Protein AF-A0A7X3KSN4-F1 (afdb_monomer_lite)

pLDDT: mean 86.62, std 11.12, range [45.78, 98.0]

Sequence (182 aa):
MRRDTKAHSLLSIRPLWQRGDLLVLYSDVYYSEAAFEAIFAGAGTRFFGRDGRSAYTFKNYGELFALRIAAADRPRARKALEATVDFHRRTGNQSFWTFYRLMAGLPLEDMKAIERDCFVDIHDETDDIDFVEEVPQLLAAIDKPLSWRVRHLLRRLSLLNKKRRDRKRLALAGAGSAQPSA

Foldseek 3Di:
DDCPAPLSVVLVCVVVPPDFKDKFFDPQKDDDPVQVVCSVVDDAWAWEWAQAAALQLRPGGIDTGIIIHGPVCVVQLNVLSVVLVVVCVVPVDRDCLSSVCSVLVHDPPPSRDDRPVHYDYDRDLMDGHPDPVSVVSSVVRNPDPPVVSVVVVVVVVVVVVVVVVVVVVVVVVVVVPDDDDD

Organism: NCBI:txid319939

Structure (mmCIF, N/CA/C/O backbone):
data_AF-A0A7X3KSN4-F1
#
_entry.id   AF-A0A7X3KSN4-F1
#
loop_
_atom_site.group_PDB
_atom_site.id
_atom_site.type_symbol
_atom_site.label_atom_id
_atom_site.label_alt_id
_atom_site.label_comp_id
_atom_site.label_asym_id
_atom_site.label_entity_id
_atom_site.label_seq_id
_atom_site.pdbx_PDB_ins_code
_atom_site.Cartn_x
_atom_site.Cartn_y
_atom_site.Cartn_z
_atom_site.occupancy
_atom_site.B_iso_or_equiv
_atom_site.auth_seq_id
_atom_site.auth_comp_id
_atom_site.auth_asym_id
_atom_site.auth_atom_id
_atom_site.pdbx_PDB_model_num
ATOM 1 N N . MET A 1 1 ? -12.549 22.123 7.365 1.00 51.94 1 MET A N 1
ATOM 2 C CA . MET A 1 1 ? -11.405 21.250 7.710 1.00 51.94 1 MET A CA 1
ATOM 3 C C . MET A 1 1 ? -10.427 21.316 6.545 1.00 51.94 1 MET A C 1
ATOM 5 O O . MET A 1 1 ? -10.849 21.033 5.429 1.00 51.94 1 MET A O 1
ATOM 9 N N . ARG A 1 2 ? -9.193 21.786 6.760 1.00 54.31 2 ARG A N 1
ATOM 10 C CA . ARG A 1 2 ? -8.160 21.827 5.711 1.00 54.31 2 ARG A CA 1
ATOM 11 C C . ARG A 1 2 ? -7.800 20.377 5.350 1.00 54.31 2 ARG A C 1
ATOM 13 O O . ARG A 1 2 ? -7.688 19.540 6.244 1.00 54.31 2 ARG A O 1
ATOM 20 N N . ARG A 1 3 ? -7.776 20.040 4.058 1.00 63.34 3 ARG A N 1
ATOM 21 C CA . ARG A 1 3 ? -7.465 18.680 3.589 1.00 63.34 3 ARG A CA 1
ATOM 22 C C . ARG A 1 3 ? -5.958 18.573 3.424 1.00 63.34 3 ARG A C 1
ATOM 24 O O . ARG A 1 3 ? -5.447 18.788 2.335 1.00 63.34 3 ARG A O 1
ATOM 31 N N . ASP A 1 4 ? -5.278 18.266 4.519 1.00 74.12 4 ASP A N 1
ATOM 32 C CA . ASP A 1 4 ? -3.813 18.284 4.527 1.00 74.12 4 ASP A CA 1
ATOM 33 C C . ASP A 1 4 ? -3.210 16.915 4.173 1.00 74.12 4 ASP A C 1
ATOM 35 O O . ASP A 1 4 ? -2.033 16.836 3.850 1.00 74.12 4 ASP A O 1
ATOM 39 N N . THR A 1 5 ? -3.999 15.829 4.210 1.00 83.00 5 THR A N 1
ATOM 40 C CA . THR A 1 5 ? -3.515 14.460 3.940 1.00 83.00 5 THR A CA 1
ATOM 41 C C . THR A 1 5 ? -4.557 13.592 3.230 1.00 83.00 5 THR A C 1
ATOM 43 O O . THR A 1 5 ? -5.761 13.847 3.331 1.00 83.00 5 THR A O 1
ATOM 46 N N . LYS A 1 6 ? -4.115 12.480 2.617 1.00 86.75 6 LYS A N 1
ATOM 47 C CA . LYS A 1 6 ? -4.996 11.423 2.075 1.00 86.75 6 LYS A CA 1
ATOM 48 C C . LYS A 1 6 ? -6.022 10.924 3.132 1.00 86.75 6 LYS A C 1
ATOM 50 O O . LYS A 1 6 ? -7.134 10.529 2.786 1.00 86.75 6 LYS A O 1
ATOM 5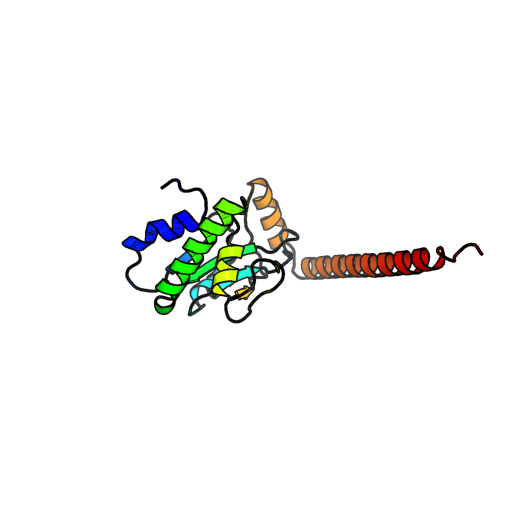5 N N . ALA A 1 7 ? -5.715 11.018 4.436 1.00 91.12 7 ALA A N 1
ATOM 56 C CA . ALA A 1 7 ? -6.574 10.510 5.516 1.00 91.12 7 ALA A CA 1
ATOM 57 C C . ALA A 1 7 ? -7.760 11.448 5.760 1.00 91.12 7 ALA A C 1
ATOM 59 O O . ALA A 1 7 ? -8.878 10.993 5.998 1.00 91.12 7 ALA A O 1
ATOM 60 N N . HIS A 1 8 ? -7.539 12.759 5.608 1.00 90.94 8 HIS A N 1
ATOM 61 C CA . HIS A 1 8 ? -8.615 13.748 5.612 1.00 90.94 8 HIS A CA 1
ATOM 62 C C . HIS A 1 8 ? -9.607 13.502 4.471 1.00 90.94 8 HIS A C 1
ATOM 64 O O . HIS A 1 8 ? -10.814 13.620 4.681 1.00 90.94 8 HIS A O 1
ATOM 70 N N . SER A 1 9 ? -9.116 13.122 3.286 1.00 89.25 9 SER A N 1
ATOM 71 C CA . SER A 1 9 ? -9.972 12.776 2.146 1.00 89.25 9 SER A CA 1
ATOM 72 C C . SER A 1 9 ? -10.888 11.593 2.475 1.00 89.25 9 SER A C 1
ATOM 74 O O . SER A 1 9 ? -12.104 11.721 2.323 1.00 89.25 9 SER A O 1
ATOM 76 N N . LEU A 1 10 ? -10.355 10.496 3.030 1.00 91.12 10 LEU A N 1
ATOM 77 C CA . LEU A 1 10 ? -11.175 9.340 3.430 1.00 91.12 10 LEU A CA 1
ATOM 78 C C . LEU A 1 10 ? -12.140 9.640 4.583 1.00 91.12 10 LEU A C 1
ATOM 80 O O . LEU A 1 10 ? -13.284 9.190 4.566 1.00 91.12 10 LEU A O 1
ATOM 84 N N . LEU A 1 11 ? -11.736 10.444 5.568 1.00 92.25 11 LEU A N 1
ATOM 85 C CA . LEU A 1 11 ? -12.654 10.878 6.626 1.00 92.25 11 LEU A CA 1
ATOM 86 C C . LEU A 1 11 ? -13.795 11.745 6.076 1.00 92.25 11 LEU A C 1
ATOM 88 O O . LEU A 1 11 ? -14.915 11.681 6.585 1.00 92.25 11 LEU A O 1
ATOM 92 N N . SER A 1 12 ? -13.541 12.527 5.022 1.00 91.50 12 SER A N 1
ATOM 93 C CA . SER A 1 12 ? -14.541 13.436 4.452 1.00 91.50 12 SER A CA 1
ATOM 94 C C . SER A 1 12 ? -15.676 12.729 3.707 1.00 91.50 12 SER A C 1
ATOM 96 O O . SER A 1 12 ? -16.787 13.253 3.678 1.00 91.50 12 SER A O 1
ATOM 98 N N . ILE A 1 13 ? -15.442 11.526 3.170 1.00 90.00 13 ILE A N 1
ATOM 99 C CA . ILE A 1 13 ? -16.480 10.744 2.474 1.00 90.00 13 ILE A CA 1
ATOM 100 C C . ILE A 1 13 ? -17.372 9.941 3.431 1.00 90.00 13 ILE A C 1
ATOM 102 O O . ILE A 1 13 ? -18.365 9.353 3.009 1.00 90.00 13 ILE A O 1
ATOM 106 N N . ARG A 1 14 ? -17.060 9.929 4.734 1.00 84.25 14 ARG A N 1
ATOM 107 C CA . ARG A 1 14 ? -17.793 9.170 5.761 1.00 84.25 14 ARG A CA 1
ATOM 108 C C . ARG A 1 14 ? -19.315 9.389 5.750 1.00 84.25 14 ARG A C 1
ATOM 110 O O . ARG A 1 14 ? -20.021 8.395 5.883 1.00 84.25 14 ARG A O 1
ATOM 117 N N . PRO A 1 15 ? -19.854 10.620 5.618 1.00 84.62 15 PRO A N 1
ATOM 118 C CA . PRO A 1 15 ? -21.307 10.817 5.591 1.00 84.62 15 PRO A CA 1
ATOM 119 C C . PRO A 1 15 ? -21.992 10.113 4.408 1.00 84.62 15 PRO A C 1
ATOM 121 O O . PRO A 1 15 ? -23.175 9.790 4.495 1.00 84.62 15 PRO A O 1
ATOM 124 N N . LEU A 1 16 ? -21.239 9.869 3.329 1.00 87.25 16 LEU A N 1
ATOM 125 C CA . LEU A 1 16 ? -21.705 9.265 2.081 1.00 87.25 16 LEU A CA 1
ATOM 126 C C . LEU A 1 16 ? -21.494 7.743 2.064 1.00 87.25 16 LEU A C 1
ATOM 128 O O . LEU A 1 16 ? -22.320 7.003 1.534 1.00 87.25 16 LEU A O 1
ATOM 132 N N . TRP A 1 17 ? -20.419 7.249 2.685 1.00 88.94 17 TRP A N 1
ATOM 133 C CA . TRP A 1 17 ? -20.133 5.818 2.788 1.00 88.94 17 TRP A CA 1
ATOM 134 C C . TRP A 1 17 ? -20.955 5.151 3.903 1.00 88.94 17 TRP A C 1
ATOM 136 O O . TRP A 1 17 ? -20.484 4.904 5.015 1.00 88.94 17 TRP A O 1
ATOM 146 N N . GLN A 1 18 ? -22.219 4.851 3.596 1.00 84.12 18 GLN A N 1
ATOM 147 C CA . GLN A 1 18 ? -23.154 4.256 4.558 1.00 84.12 18 GLN A CA 1
ATOM 148 C C . GLN A 1 18 ? -23.313 2.741 4.414 1.00 84.12 18 GLN A C 1
ATOM 150 O O . GLN A 1 18 ? -23.621 2.058 5.392 1.00 84.12 18 GLN A O 1
ATOM 155 N N . ARG A 1 19 ? -23.045 2.170 3.238 1.00 88.50 19 ARG A N 1
ATOM 156 C CA . ARG A 1 19 ? -23.261 0.743 2.949 1.00 88.50 19 ARG A CA 1
ATOM 157 C C . ARG A 1 19 ? -22.101 0.166 2.148 1.00 88.50 19 ARG A C 1
ATOM 159 O O . ARG A 1 19 ? -21.398 0.911 1.476 1.00 88.50 19 ARG A O 1
ATOM 166 N N . GLY A 1 20 ? -21.939 -1.150 2.251 1.00 93.25 20 GLY A N 1
ATOM 167 C CA . GLY A 1 20 ? -20.922 -1.898 1.522 1.00 93.25 20 GLY A CA 1
ATOM 168 C C . GLY A 1 20 ? -19.490 -1.598 1.957 1.00 93.25 20 GLY A C 1
ATOM 169 O O . GLY A 1 20 ? -19.224 -0.755 2.827 1.00 93.25 20 GLY A O 1
ATOM 170 N N . ASP A 1 21 ? -18.583 -2.332 1.331 1.00 95.56 21 ASP A N 1
ATOM 171 C CA . ASP A 1 21 ? -17.147 -2.118 1.431 1.00 95.56 21 ASP A CA 1
ATOM 172 C C . ASP A 1 21 ? -16.757 -0.824 0.707 1.00 95.56 21 ASP A C 1
ATOM 174 O O . ASP A 1 21 ? -17.467 -0.353 -0.183 1.00 95.56 21 ASP A O 1
ATOM 178 N N . LEU A 1 22 ? -15.622 -0.249 1.091 1.00 95.12 22 LEU A N 1
ATOM 179 C CA . LEU A 1 22 ? -15.008 0.869 0.381 1.00 95.12 22 LEU A CA 1
ATOM 180 C C . LEU A 1 22 ? -13.744 0.379 -0.313 1.00 95.12 22 LEU A C 1
ATOM 182 O O . LEU A 1 22 ? -12.818 -0.062 0.363 1.00 95.12 22 LEU A O 1
ATOM 186 N N . LEU A 1 23 ? -13.697 0.503 -1.636 1.00 95.88 23 LEU A N 1
ATOM 187 C CA . LEU A 1 23 ? -12.482 0.316 -2.420 1.00 95.88 23 LEU A CA 1
ATOM 188 C C . LEU A 1 23 ? -11.907 1.687 -2.787 1.00 95.88 23 LEU A C 1
ATOM 190 O O . LEU A 1 23 ? -12.624 2.544 -3.302 1.00 95.88 23 LEU A O 1
ATOM 194 N N . VAL A 1 24 ? -10.623 1.892 -2.509 1.00 95.12 24 VAL A N 1
ATOM 195 C CA . VAL A 1 24 ? -9.885 3.113 -2.838 1.00 95.12 24 VAL A CA 1
ATOM 196 C C . VAL A 1 24 ? -8.728 2.735 -3.748 1.00 95.12 24 VAL A C 1
ATOM 198 O O . VAL A 1 24 ? -7.849 1.968 -3.353 1.00 95.12 24 VAL A O 1
ATOM 201 N N . LEU A 1 25 ? -8.735 3.311 -4.945 1.00 96.06 25 LEU A N 1
ATOM 202 C CA . LEU A 1 25 ? -7.631 3.270 -5.897 1.00 96.06 25 LEU A CA 1
ATOM 203 C C . LEU A 1 25 ? -6.882 4.600 -5.818 1.00 96.06 25 LEU A C 1
ATOM 205 O O . LEU A 1 25 ? -7.503 5.656 -5.662 1.00 96.06 25 LEU A O 1
ATOM 209 N N . TYR A 1 26 ? -5.558 4.556 -5.871 1.00 94.38 26 TYR A N 1
ATOM 210 C CA . TYR A 1 26 ? -4.733 5.753 -5.869 1.00 94.38 26 TYR A CA 1
ATOM 211 C C . TYR A 1 26 ? -4.582 6.273 -7.299 1.00 94.38 26 TYR A C 1
ATOM 213 O O . TYR A 1 26 ? -4.401 5.514 -8.244 1.00 94.38 26 TYR A O 1
ATOM 221 N N . SER A 1 27 ? -4.732 7.585 -7.464 1.00 91.50 27 SER A N 1
ATOM 222 C CA . SER A 1 27 ? -4.815 8.227 -8.781 1.00 91.50 27 SER A CA 1
ATOM 223 C C . SER A 1 27 ? -3.470 8.364 -9.487 1.00 91.50 27 SER A C 1
ATOM 225 O O . SER A 1 27 ? -3.436 8.574 -10.691 1.00 91.50 27 SER A O 1
ATOM 227 N N . ASP A 1 28 ? -2.386 8.314 -8.722 1.00 91.44 28 ASP A N 1
ATOM 228 C CA . ASP A 1 28 ? -1.002 8.382 -9.175 1.00 91.44 28 ASP A CA 1
ATOM 229 C C . ASP A 1 28 ? -0.472 7.008 -9.610 1.00 91.44 28 ASP A C 1
ATOM 231 O O . ASP A 1 28 ? 0.704 6.895 -9.896 1.00 91.44 28 ASP A O 1
ATOM 235 N N . VAL A 1 29 ? -1.297 5.959 -9.695 1.00 93.56 29 VAL A N 1
ATOM 236 C CA . VAL A 1 29 ? -0.828 4.588 -9.952 1.00 93.56 29 VAL A CA 1
ATOM 237 C C . VAL A 1 29 ? -1.175 4.112 -11.360 1.00 93.56 29 VAL A C 1
ATOM 239 O O . VAL A 1 29 ? -2.328 4.172 -11.792 1.00 93.56 29 VAL A O 1
ATOM 242 N N . TYR A 1 30 ? -0.175 3.572 -12.057 1.00 92.88 30 TYR A N 1
ATOM 243 C CA . TYR A 1 30 ? -0.384 2.682 -13.194 1.00 92.88 30 TYR A CA 1
ATOM 244 C C . TYR A 1 30 ? -0.687 1.278 -12.666 1.00 92.88 30 TYR A C 1
ATOM 246 O O . TYR A 1 30 ? 0.104 0.735 -11.898 1.00 92.88 30 TYR A O 1
ATOM 254 N N . TYR A 1 31 ? -1.802 0.682 -13.088 1.00 94.62 31 TYR A N 1
ATOM 255 C CA . TYR A 1 31 ? -2.212 -0.662 -12.677 1.00 94.62 31 TYR A CA 1
ATOM 256 C C . TYR A 1 31 ? -2.060 -1.653 -13.828 1.00 94.62 31 TYR A C 1
ATOM 258 O O . TYR A 1 31 ? -2.581 -1.422 -14.920 1.00 94.62 31 TYR A O 1
ATOM 266 N N . SER A 1 32 ? -1.402 -2.779 -13.559 1.00 93.25 32 SER A N 1
ATOM 267 C CA . SER A 1 32 ? -1.468 -3.956 -14.427 1.00 93.25 32 SER A CA 1
ATOM 268 C C . SER A 1 32 ? -2.878 -4.569 -14.421 1.00 93.25 32 SER A C 1
ATOM 270 O O . SER A 1 32 ? -3.679 -4.346 -13.505 1.00 93.25 32 SER A O 1
ATOM 272 N N . GLU A 1 33 ? -3.166 -5.420 -15.407 1.00 94.69 33 GLU A N 1
ATOM 273 C CA . GLU A 1 33 ? -4.379 -6.249 -15.390 1.00 94.69 33 GLU A CA 1
ATOM 274 C C . GLU A 1 33 ? -4.396 -7.185 -14.169 1.00 94.69 33 GLU A C 1
ATOM 276 O O . GLU A 1 33 ? -5.397 -7.254 -13.455 1.00 94.69 33 GLU A O 1
ATOM 281 N N . ALA A 1 34 ? -3.265 -7.828 -13.861 1.00 93.69 34 ALA A N 1
ATOM 282 C CA . ALA A 1 34 ? -3.145 -8.758 -12.738 1.00 93.69 34 ALA A CA 1
ATOM 283 C C . ALA A 1 34 ? -3.371 -8.085 -11.369 1.00 93.69 34 ALA A C 1
ATOM 285 O O . ALA A 1 34 ? -4.008 -8.662 -10.483 1.00 93.69 34 ALA A O 1
ATOM 286 N N . ALA A 1 35 ? -2.901 -6.850 -11.188 1.00 95.94 35 ALA A N 1
ATOM 287 C CA . ALA A 1 35 ? -3.137 -6.070 -9.981 1.00 95.94 35 ALA A CA 1
ATOM 288 C C . ALA A 1 35 ? -4.608 -5.699 -9.847 1.00 95.94 35 ALA A C 1
ATOM 290 O O . ALA A 1 35 ? -5.168 -5.824 -8.757 1.00 95.94 35 ALA A O 1
ATOM 291 N N . PHE A 1 36 ? -5.252 -5.279 -10.940 1.00 95.75 36 PHE A N 1
ATOM 292 C CA . PHE A 1 36 ? -6.686 -5.014 -10.926 1.00 95.75 36 PHE A CA 1
ATOM 293 C C . PHE A 1 36 ? -7.480 -6.259 -10.528 1.00 95.75 36 PHE A C 1
ATOM 295 O O . PHE A 1 36 ? -8.311 -6.180 -9.621 1.00 95.75 36 PHE A O 1
ATOM 302 N N . GLU A 1 37 ? -7.191 -7.412 -11.131 1.00 96.38 37 GLU A N 1
ATOM 303 C CA . GLU A 1 37 ? -7.829 -8.681 -10.772 1.00 96.38 37 GLU A CA 1
ATOM 304 C C . GLU A 1 37 ? -7.648 -9.008 -9.285 1.00 96.38 37 GLU A C 1
ATOM 306 O O . GLU A 1 37 ? -8.628 -9.292 -8.592 1.00 96.38 37 GLU A O 1
ATOM 311 N N . ALA A 1 38 ? -6.424 -8.889 -8.759 1.00 96.62 38 ALA A N 1
ATOM 312 C CA . ALA A 1 38 ? -6.134 -9.135 -7.348 1.00 96.62 38 ALA A CA 1
ATOM 313 C C . ALA A 1 38 ? -6.895 -8.177 -6.413 1.00 96.62 38 ALA A C 1
ATOM 315 O O . ALA A 1 38 ? -7.447 -8.602 -5.392 1.00 96.62 38 ALA A O 1
ATOM 316 N N . ILE A 1 39 ? -6.961 -6.890 -6.767 1.00 97.25 39 ILE A N 1
ATOM 317 C CA . ILE A 1 39 ? -7.659 -5.857 -5.994 1.00 97.25 39 ILE A CA 1
ATOM 318 C C . ILE A 1 39 ? -9.167 -6.130 -5.950 1.00 97.25 39 ILE A C 1
ATOM 320 O O . ILE A 1 39 ? -9.776 -6.078 -4.876 1.00 97.25 39 ILE A O 1
ATOM 324 N N . PHE A 1 40 ? -9.778 -6.438 -7.096 1.00 95.94 40 PHE A N 1
ATOM 325 C CA . PHE A 1 40 ? -11.220 -6.670 -7.191 1.00 95.94 40 PHE A CA 1
ATOM 326 C C . PHE A 1 40 ? -11.649 -8.018 -6.598 1.00 95.94 40 PHE A C 1
ATOM 328 O O . PHE A 1 40 ? -12.718 -8.096 -5.985 1.00 95.94 40 PHE A O 1
ATOM 335 N N . ALA A 1 41 ? -10.819 -9.058 -6.722 1.00 94.62 41 ALA A N 1
ATOM 336 C CA . ALA A 1 41 ? -11.074 -10.369 -6.125 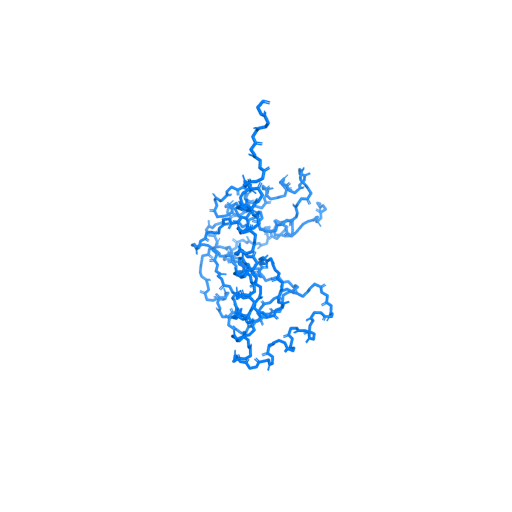1.00 94.62 41 ALA A CA 1
ATOM 337 C C . ALA A 1 41 ? -10.874 -10.380 -4.599 1.00 94.62 41 ALA A C 1
ATOM 339 O O . ALA A 1 41 ? -11.466 -11.204 -3.899 1.00 94.62 41 ALA A O 1
ATOM 340 N N . GLY A 1 42 ? -10.049 -9.473 -4.065 1.00 90.38 42 GLY A N 1
ATOM 341 C CA . GLY A 1 42 ? -9.730 -9.416 -2.642 1.00 90.38 42 GLY A CA 1
ATOM 342 C C . GLY A 1 42 ? -10.958 -9.151 -1.770 1.00 90.38 42 GLY A C 1
ATOM 343 O O . GLY A 1 42 ? -11.703 -8.205 -2.007 1.00 90.38 42 GLY A O 1
ATOM 344 N N . ALA A 1 43 ? -11.150 -9.949 -0.720 1.00 92.69 43 ALA A N 1
ATOM 345 C CA . ALA A 1 43 ? -12.238 -9.798 0.246 1.00 92.69 43 ALA A CA 1
ATOM 346 C C . ALA A 1 43 ? -11.733 -9.308 1.611 1.00 92.69 43 ALA A C 1
ATOM 348 O O . ALA A 1 43 ? -10.566 -9.482 1.967 1.00 92.69 43 ALA A O 1
ATOM 349 N N . GLY A 1 44 ? -12.639 -8.728 2.400 1.00 96.25 44 GLY A N 1
ATOM 350 C CA . GLY A 1 44 ? -12.300 -8.168 3.705 1.00 96.25 44 GLY A CA 1
ATOM 351 C C . GLY A 1 44 ? -11.492 -6.872 3.599 1.00 96.25 44 GLY A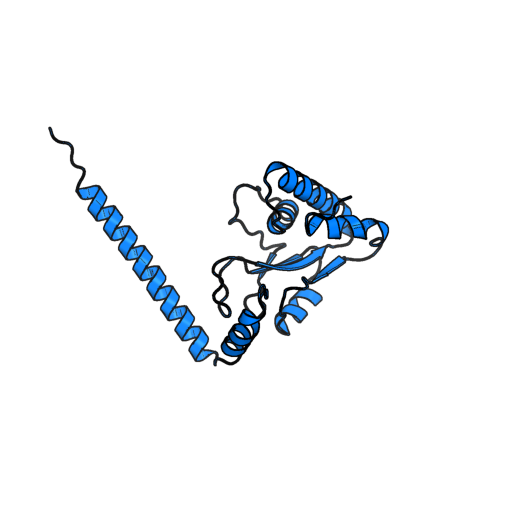 C 1
ATOM 352 O O . GLY A 1 44 ? -11.388 -6.259 2.535 1.00 96.25 44 GLY A O 1
ATOM 353 N N . THR A 1 45 ? -10.928 -6.434 4.724 1.00 97.62 45 THR A N 1
ATOM 354 C CA . THR A 1 45 ? -10.024 -5.281 4.727 1.00 97.62 45 THR A CA 1
ATOM 355 C C . THR A 1 45 ? -8.646 -5.702 4.241 1.00 97.62 45 THR A C 1
ATOM 357 O O . THR A 1 45 ? -8.031 -6.606 4.813 1.00 97.62 45 THR A O 1
ATOM 360 N N . ARG A 1 46 ? -8.173 -5.056 3.177 1.00 98.00 46 ARG A N 1
ATOM 361 C CA . ARG A 1 46 ? -6.914 -5.367 2.498 1.00 98.00 46 ARG A CA 1
ATOM 362 C C . ARG A 1 46 ? -6.201 -4.093 2.078 1.00 98.00 46 ARG A C 1
ATOM 364 O O . ARG A 1 46 ? -6.834 -3.130 1.655 1.00 98.00 46 ARG A O 1
ATOM 371 N N . PHE A 1 47 ? -4.886 -4.119 2.171 1.00 97.62 47 PHE A N 1
ATOM 372 C CA . PHE A 1 47 ? -3.982 -3.121 1.630 1.00 97.62 47 PHE A CA 1
ATOM 373 C C . PHE A 1 47 ? -3.195 -3.790 0.520 1.00 97.62 47 PHE A C 1
ATOM 375 O O . PHE A 1 47 ? -2.622 -4.853 0.727 1.00 97.62 47 PHE A O 1
ATOM 382 N N . PHE A 1 48 ? -3.210 -3.183 -0.654 1.00 97.75 48 PHE A N 1
ATOM 383 C CA . PHE A 1 48 ? -2.565 -3.710 -1.841 1.00 97.75 48 PHE A CA 1
ATOM 384 C C . PHE A 1 48 ? -1.361 -2.844 -2.132 1.00 97.75 48 PHE A C 1
ATOM 386 O O . PHE A 1 48 ? -1.480 -1.618 -2.217 1.00 97.75 48 PHE A O 1
ATOM 393 N N . GLY A 1 49 ? -0.199 -3.460 -2.243 1.00 95.88 49 GLY A N 1
ATOM 394 C CA . GLY A 1 49 ? 1.032 -2.708 -2.347 1.00 95.88 49 GLY A CA 1
ATOM 395 C C . GLY A 1 49 ? 2.229 -3.607 -2.507 1.00 95.88 49 GLY A C 1
ATOM 396 O O . GLY A 1 49 ? 2.121 -4.805 -2.733 1.00 95.88 49 GLY A O 1
ATOM 397 N N . ARG A 1 50 ? 3.392 -3.006 -2.347 1.00 93.88 50 ARG A N 1
ATOM 398 C CA . ARG A 1 50 ? 4.674 -3.673 -2.421 1.00 93.88 50 ARG A CA 1
ATOM 399 C C . ARG A 1 50 ? 5.468 -3.278 -1.195 1.00 93.88 50 ARG A C 1
ATOM 401 O O . ARG A 1 50 ? 5.711 -2.100 -0.971 1.00 93.88 50 ARG A O 1
ATOM 408 N N . ASP A 1 51 ? 5.898 -4.238 -0.394 1.00 90.25 51 ASP A N 1
ATOM 409 C CA . ASP A 1 51 ? 6.638 -3.964 0.846 1.00 90.25 51 ASP A CA 1
ATOM 410 C C . ASP A 1 51 ? 8.128 -3.625 0.640 1.00 90.25 51 ASP A C 1
ATOM 412 O O . ASP A 1 51 ? 8.896 -3.451 1.591 1.00 90.25 51 ASP A O 1
ATOM 416 N N . GLY A 1 52 ? 8.553 -3.522 -0.616 1.00 85.56 52 GLY A N 1
ATOM 417 C CA . GLY A 1 52 ? 9.940 -3.326 -0.972 1.00 85.56 52 GLY A CA 1
ATOM 418 C C . GLY A 1 52 ? 10.132 -2.935 -2.426 1.00 85.56 52 GLY A C 1
ATOM 419 O O . GLY A 1 52 ? 9.289 -2.328 -3.073 1.00 85.56 52 GLY A O 1
ATOM 420 N N . ARG A 1 53 ? 11.311 -3.265 -2.939 1.00 83.50 53 ARG A N 1
ATOM 421 C CA . ARG A 1 53 ? 11.801 -2.750 -4.213 1.00 83.50 53 ARG A CA 1
ATOM 422 C C . ARG A 1 53 ? 10.933 -3.172 -5.408 1.00 83.50 53 ARG A C 1
ATOM 424 O O . ARG A 1 53 ? 10.693 -4.364 -5.588 1.00 83.50 53 ARG A O 1
ATOM 431 N N . SER A 1 54 ? 10.661 -2.231 -6.315 1.00 82.56 54 SER A N 1
ATOM 432 C CA . SER A 1 54 ? 10.183 -2.541 -7.668 1.00 82.56 54 SER A CA 1
ATOM 433 C C . SER A 1 54 ? 11.215 -3.330 -8.476 1.00 82.56 54 SER A C 1
ATOM 435 O O . SER A 1 54 ? 12.401 -2.967 -8.544 1.00 82.56 54 SER A O 1
ATOM 437 N N . ALA A 1 55 ? 10.759 -4.387 -9.149 1.00 74.62 55 ALA A N 1
ATOM 438 C CA . ALA A 1 55 ? 11.535 -5.065 -10.185 1.00 74.62 55 ALA A CA 1
ATOM 439 C C . ALA A 1 55 ? 11.513 -4.307 -11.530 1.00 74.62 55 ALA A C 1
ATOM 441 O O . ALA A 1 55 ? 12.367 -4.583 -12.377 1.00 74.62 55 ALA A O 1
ATOM 442 N N . TYR A 1 56 ? 10.587 -3.352 -11.698 1.00 75.38 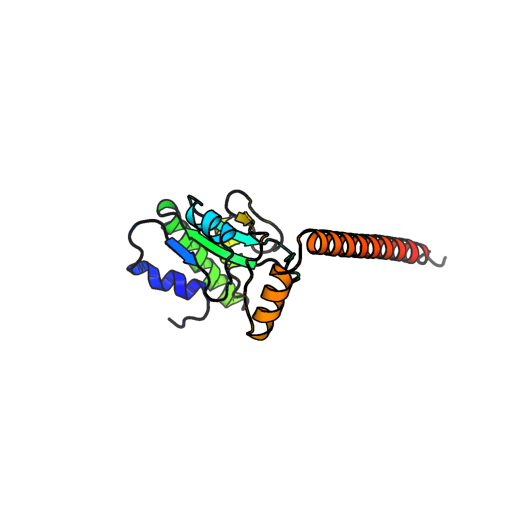56 TYR A N 1
ATOM 443 C CA . TYR A 1 56 ? 10.274 -2.685 -12.967 1.00 75.38 56 TYR A CA 1
ATOM 444 C C . TYR A 1 56 ? 10.770 -1.239 -13.009 1.00 75.38 56 TYR A C 1
ATOM 446 O O . TYR A 1 56 ? 11.611 -0.908 -13.842 1.00 75.38 56 TYR A O 1
ATOM 454 N N . THR A 1 57 ? 10.338 -0.405 -12.063 1.00 71.44 57 THR A N 1
ATOM 455 C CA . THR A 1 57 ? 10.740 1.013 -11.952 1.00 71.44 57 THR A CA 1
ATOM 456 C C . THR A 1 57 ? 12.017 1.202 -11.138 1.00 71.44 57 THR A C 1
ATOM 458 O O . THR A 1 57 ? 12.603 2.278 -11.085 1.00 71.44 57 THR A O 1
ATOM 461 N N . PHE A 1 58 ? 12.505 0.132 -10.504 1.00 67.94 58 PHE A N 1
ATOM 462 C CA . PHE A 1 58 ? 13.686 0.117 -9.641 1.00 67.94 58 PHE A CA 1
ATOM 463 C C . PHE A 1 58 ? 13.632 1.029 -8.411 1.00 67.94 58 PHE A C 1
ATOM 465 O O . PHE A 1 58 ? 14.664 1.092 -7.715 1.00 67.94 58 PHE A O 1
ATOM 472 N N . LYS A 1 59 ? 12.474 1.629 -8.098 1.00 79.06 59 LYS A N 1
ATOM 473 C CA . LYS A 1 59 ? 12.196 2.297 -6.820 1.00 79.06 59 LYS A CA 1
ATOM 474 C C . LYS A 1 59 ? 12.606 1.373 -5.670 1.00 79.06 59 LYS A C 1
ATOM 476 O O . LYS A 1 59 ? 12.426 0.153 -5.724 1.00 79.06 59 LYS A O 1
ATOM 481 N N . ASN A 1 60 ? 13.344 1.914 -4.700 1.00 81.25 60 ASN A N 1
ATOM 482 C CA . ASN A 1 60 ? 14.034 1.141 -3.655 1.00 81.25 60 ASN A CA 1
ATOM 483 C C . ASN A 1 60 ? 13.320 1.161 -2.300 1.00 81.25 60 ASN A C 1
ATOM 485 O O . ASN A 1 60 ? 13.925 0.775 -1.297 1.00 81.25 60 ASN A O 1
ATOM 489 N N . TYR A 1 61 ? 12.065 1.582 -2.296 1.00 83.75 61 TYR A N 1
ATOM 490 C CA . TYR A 1 61 ? 11.163 1.628 -1.159 1.00 83.75 61 TYR A CA 1
ATOM 491 C C . TYR A 1 61 ? 9.867 0.892 -1.510 1.00 83.75 61 TYR A C 1
ATOM 493 O O . TYR A 1 61 ? 9.649 0.554 -2.671 1.00 83.75 61 TYR A O 1
ATOM 501 N N . GLY A 1 62 ? 9.076 0.578 -0.484 1.00 89.12 62 GLY A N 1
ATOM 502 C CA . GLY A 1 62 ? 7.756 -0.019 -0.648 1.00 89.12 62 GLY A CA 1
ATOM 503 C C . GLY A 1 62 ? 6.674 1.038 -0.855 1.00 89.12 62 GLY A C 1
ATOM 504 O O . GLY A 1 62 ? 6.778 2.155 -0.342 1.00 89.12 62 GLY A O 1
ATOM 505 N N . GLU A 1 63 ? 5.613 0.654 -1.551 1.00 92.06 63 GLU A N 1
ATOM 506 C CA . GLU A 1 63 ? 4.482 1.504 -1.924 1.00 92.06 63 GLU A CA 1
ATOM 507 C C . GLU A 1 63 ? 3.144 0.843 -1.591 1.00 92.06 63 GLU A C 1
ATOM 509 O O . GLU A 1 63 ? 3.028 -0.377 -1.477 1.00 92.06 63 GLU A O 1
ATOM 514 N N . LEU A 1 64 ? 2.118 1.673 -1.431 1.00 94.69 64 LEU A N 1
ATOM 515 C CA . LEU A 1 64 ? 0.726 1.244 -1.363 1.00 94.69 64 LEU A CA 1
ATOM 516 C C . LEU A 1 64 ? 0.048 1.715 -2.643 1.00 94.69 64 LEU A C 1
ATOM 518 O O . LEU A 1 64 ? 0.184 2.880 -3.000 1.00 94.69 64 LEU A O 1
ATOM 522 N N . PHE A 1 65 ? -0.710 0.834 -3.282 1.00 96.12 65 PHE A N 1
ATOM 523 C CA . PHE A 1 65 ? -1.380 1.103 -4.551 1.00 96.12 65 PHE A CA 1
ATOM 524 C C . PHE A 1 65 ? -2.890 1.235 -4.387 1.00 96.12 65 PHE A C 1
ATOM 526 O O . PHE A 1 65 ? -3.525 2.039 -5.060 1.00 96.12 65 PHE A O 1
ATOM 533 N N . ALA A 1 66 ? -3.489 0.449 -3.497 1.00 97.19 66 ALA A N 1
ATOM 534 C CA . ALA A 1 66 ? -4.922 0.480 -3.244 1.00 97.19 66 ALA A CA 1
ATOM 535 C C . ALA A 1 66 ? -5.237 -0.023 -1.834 1.00 97.19 66 ALA A C 1
ATOM 537 O O . ALA A 1 66 ? -4.402 -0.628 -1.157 1.00 97.19 66 ALA A O 1
ATOM 538 N N . LEU A 1 67 ? -6.472 0.191 -1.390 1.00 96.69 67 LEU A N 1
ATOM 539 C CA . LEU A 1 67 ? -6.993 -0.461 -0.193 1.00 96.69 67 LEU A CA 1
ATOM 540 C C . LEU A 1 67 ? -8.484 -0.753 -0.326 1.00 96.69 67 LEU A C 1
ATOM 542 O O . LEU A 1 67 ? -9.240 0.019 -0.914 1.00 96.69 67 LEU A O 1
ATOM 546 N N . ARG A 1 68 ? -8.907 -1.846 0.297 1.00 97.19 68 ARG A N 1
ATOM 547 C CA . ARG A 1 68 ? -10.302 -2.196 0.541 1.00 97.19 68 ARG A CA 1
ATOM 548 C C . ARG A 1 68 ? -10.556 -2.134 2.039 1.00 97.19 68 ARG A C 1
ATOM 550 O O . ARG A 1 68 ? -9.778 -2.684 2.811 1.00 97.19 68 ARG A O 1
ATOM 557 N N . ILE A 1 69 ? -11.646 -1.502 2.460 1.00 97.00 69 ILE A N 1
ATOM 558 C CA . ILE A 1 69 ? -12.126 -1.550 3.844 1.00 97.00 69 ILE A CA 1
ATOM 559 C C . ILE A 1 69 ? -13.461 -2.275 3.853 1.00 97.00 69 ILE A C 1
ATOM 561 O O . ILE A 1 69 ? -14.433 -1.803 3.259 1.00 97.00 69 ILE A O 1
ATOM 565 N N . ALA A 1 70 ? -13.508 -3.403 4.558 1.00 96.69 70 ALA A N 1
ATOM 566 C CA . ALA A 1 70 ? -14.741 -4.147 4.747 1.00 96.69 70 ALA A CA 1
ATOM 567 C C . ALA A 1 70 ? -15.777 -3.303 5.497 1.00 96.69 70 ALA A C 1
ATOM 569 O O . ALA A 1 70 ? -15.439 -2.558 6.421 1.00 96.69 70 ALA A O 1
ATOM 570 N N . ALA A 1 71 ? -17.057 -3.472 5.169 1.00 95.62 71 ALA A N 1
ATOM 571 C CA . ALA A 1 71 ? -18.149 -2.793 5.863 1.00 95.62 71 ALA A CA 1
ATOM 572 C C . ALA A 1 71 ? -18.084 -3.001 7.390 1.00 95.62 71 ALA A C 1
ATOM 574 O O . ALA A 1 71 ? -18.278 -2.052 8.154 1.00 95.62 71 ALA A O 1
ATOM 575 N N . ALA A 1 72 ? -17.744 -4.221 7.822 1.00 95.75 72 ALA A N 1
ATOM 576 C CA . ALA A 1 72 ? -17.594 -4.590 9.230 1.00 95.75 72 ALA A CA 1
ATOM 577 C C . ALA A 1 72 ? -16.441 -3.847 9.938 1.00 95.75 72 ALA A C 1
ATOM 579 O O . ALA A 1 72 ? -16.522 -3.571 11.133 1.00 95.75 72 ALA A O 1
ATOM 580 N N . ASP A 1 73 ? -15.399 -3.458 9.202 1.00 96.50 73 ASP A N 1
ATOM 581 C CA . ASP A 1 73 ? -14.223 -2.765 9.735 1.00 96.50 73 ASP A CA 1
ATOM 582 C C . ASP A 1 73 ? -14.362 -1.237 9.735 1.00 96.50 73 ASP A C 1
ATOM 584 O O . ASP A 1 73 ? -13.475 -0.537 10.225 1.00 96.50 73 ASP A O 1
ATOM 588 N N . ARG A 1 74 ? -15.467 -0.674 9.232 1.00 94.75 74 ARG A N 1
ATOM 589 C CA . ARG A 1 74 ? -15.651 0.785 9.140 1.00 94.75 74 ARG A CA 1
ATOM 590 C C . ARG A 1 74 ? -15.406 1.531 10.466 1.00 94.75 74 ARG A C 1
ATOM 592 O O . ARG A 1 74 ? -14.708 2.549 10.437 1.00 94.75 74 ARG A O 1
ATOM 599 N N . PRO A 1 75 ? -15.908 1.079 11.636 1.00 94.38 75 PRO A N 1
ATOM 600 C CA . PRO A 1 75 ? -15.626 1.755 12.905 1.00 94.38 75 PRO A CA 1
ATOM 601 C C . PRO A 1 75 ? -14.138 1.722 13.281 1.00 94.38 75 PRO A C 1
ATOM 603 O O . PRO A 1 75 ? -13.621 2.696 13.832 1.00 94.38 75 PRO A O 1
ATOM 606 N N . ARG A 1 76 ? -13.452 0.617 12.964 1.00 96.31 76 ARG A N 1
ATOM 607 C CA . ARG A 1 76 ? -12.016 0.425 13.195 1.00 96.31 76 ARG A CA 1
ATOM 608 C C . ARG A 1 76 ? -11.195 1.337 12.288 1.00 96.31 76 ARG A C 1
ATOM 610 O O . ARG A 1 76 ? -10.355 2.085 12.781 1.00 96.31 76 ARG A O 1
ATOM 617 N N . ALA A 1 77 ? -11.536 1.372 11.000 1.00 95.94 77 ALA A N 1
ATOM 618 C CA . ALA A 1 77 ? -10.934 2.264 10.017 1.00 95.94 77 ALA A CA 1
ATOM 619 C C . ALA A 1 77 ? -11.082 3.735 10.403 1.00 95.94 77 ALA A C 1
ATOM 621 O O . ALA A 1 77 ? -10.118 4.487 10.308 1.00 95.94 77 ALA A O 1
ATOM 622 N N . ARG A 1 78 ? -12.253 4.146 10.910 1.00 94.81 78 ARG A N 1
ATOM 623 C CA . ARG A 1 78 ? -12.457 5.516 11.399 1.00 94.81 78 ARG A CA 1
ATOM 624 C C . ARG A 1 78 ? -11.444 5.883 12.484 1.00 94.81 78 ARG A C 1
ATOM 626 O O . ARG A 1 78 ? -10.752 6.884 12.338 1.00 94.81 78 ARG A O 1
ATOM 633 N N . LYS A 1 79 ? -11.341 5.061 13.534 1.00 96.25 79 LYS A N 1
ATOM 634 C CA . LYS A 1 79 ? -10.406 5.300 14.646 1.00 96.25 79 LYS A CA 1
ATOM 635 C C . LYS A 1 79 ? -8.957 5.368 14.154 1.00 96.25 79 LYS A C 1
ATOM 637 O O . LYS A 1 79 ? -8.208 6.248 14.563 1.00 96.25 79 LYS A O 1
ATOM 642 N N . ALA A 1 80 ? -8.574 4.469 13.248 1.00 96.00 80 ALA A N 1
ATOM 643 C CA . ALA A 1 80 ? -7.231 4.441 12.677 1.00 96.00 80 ALA A CA 1
ATOM 644 C C . ALA A 1 80 ? -6.935 5.662 11.781 1.00 96.00 80 ALA A C 1
ATOM 646 O O . ALA A 1 80 ? -5.832 6.205 11.837 1.00 96.00 80 ALA A O 1
ATOM 647 N N . LEU A 1 81 ? -7.902 6.146 10.994 1.00 94.94 81 LEU A N 1
ATOM 648 C CA . LEU A 1 81 ? -7.756 7.371 10.197 1.00 94.94 81 LEU A CA 1
ATOM 649 C C . LEU A 1 81 ? -7.628 8.620 11.080 1.00 94.94 81 LEU A C 1
ATOM 651 O O . LEU A 1 81 ? -6.776 9.465 10.815 1.00 94.94 81 LEU A O 1
ATOM 655 N N . GLU A 1 82 ? -8.434 8.726 12.139 1.00 94.88 82 GLU A N 1
ATOM 656 C CA . GLU A 1 82 ? -8.346 9.815 13.125 1.00 94.88 82 GLU A CA 1
ATOM 657 C C . GLU A 1 82 ? -6.961 9.821 13.800 1.00 94.88 82 GLU A C 1
ATOM 659 O O . GLU A 1 82 ? -6.265 10.836 13.777 1.00 94.88 82 GLU A O 1
ATOM 664 N N . ALA A 1 83 ? -6.488 8.660 14.263 1.00 94.25 83 ALA A N 1
ATOM 665 C CA . ALA A 1 83 ? -5.151 8.515 14.838 1.00 94.25 83 ALA A CA 1
ATOM 666 C C . ALA A 1 83 ? -4.018 8.800 13.830 1.00 94.25 83 ALA A C 1
ATOM 668 O O . ALA A 1 83 ? -2.976 9.338 14.206 1.00 94.25 83 ALA A O 1
ATOM 669 N N . THR A 1 84 ? -4.219 8.496 12.543 1.00 94.19 84 THR A N 1
ATOM 670 C CA . THR A 1 84 ? -3.273 8.850 11.468 1.00 94.19 84 THR A CA 1
ATOM 671 C C . THR A 1 84 ? -3.157 10.365 11.312 1.00 94.19 84 THR A C 1
ATOM 673 O O . THR A 1 84 ? -2.053 10.895 11.190 1.00 94.19 84 THR A O 1
ATOM 676 N N . VAL A 1 85 ? -4.283 11.083 11.351 1.00 93.19 85 VAL A N 1
ATOM 677 C CA . VAL A 1 85 ? -4.297 12.553 11.306 1.00 93.19 85 VAL A CA 1
ATOM 678 C C . VAL A 1 85 ? -3.574 13.142 12.516 1.00 93.19 85 VAL A C 1
ATOM 680 O O . VAL A 1 85 ? -2.763 14.055 12.357 1.00 93.19 85 VAL A O 1
ATOM 683 N N . ASP A 1 86 ? -3.804 12.605 13.712 1.00 92.56 86 ASP A N 1
ATOM 684 C CA . ASP A 1 86 ? -3.131 13.083 14.923 1.00 92.56 86 ASP A CA 1
ATOM 685 C C . ASP A 1 86 ? -1.631 12.758 14.934 1.00 92.56 86 ASP A C 1
ATOM 687 O O . ASP A 1 86 ? -0.820 13.553 15.416 1.00 92.56 86 ASP A O 1
ATOM 691 N N . PHE A 1 87 ? -1.222 11.620 14.367 1.00 91.69 87 PHE A N 1
ATOM 692 C CA . PHE A 1 87 ? 0.190 11.310 14.144 1.00 91.69 87 PHE A CA 1
ATOM 693 C C . PHE A 1 87 ? 0.837 12.309 13.179 1.00 91.69 87 PHE A C 1
ATOM 695 O O . PHE A 1 87 ? 1.915 12.832 13.473 1.00 91.69 87 PHE A O 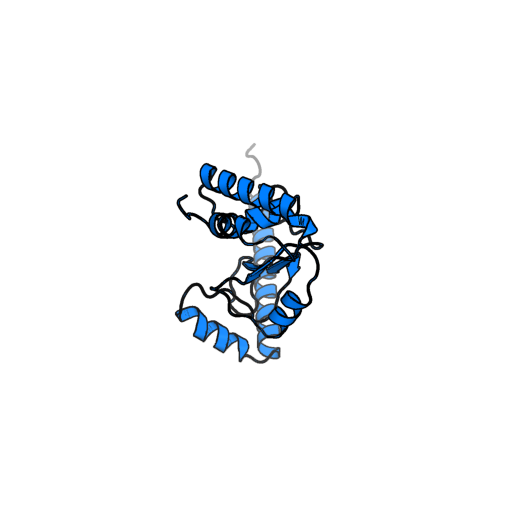1
ATOM 702 N N . HIS A 1 88 ? 0.155 12.639 12.079 1.00 91.19 88 HIS A N 1
ATOM 703 C CA . HIS A 1 88 ? 0.629 13.644 11.134 1.00 91.19 88 HIS A CA 1
ATOM 704 C C . HIS A 1 88 ? 0.799 15.016 11.795 1.00 91.19 88 HIS A C 1
ATOM 706 O O . HIS A 1 88 ? 1.857 15.623 11.667 1.00 91.19 88 HIS A O 1
ATOM 712 N N . ARG A 1 89 ? -0.191 15.486 12.562 1.00 90.06 89 ARG A N 1
ATOM 713 C CA . ARG A 1 89 ? -0.116 16.788 13.252 1.00 90.06 89 ARG A CA 1
ATOM 714 C C . ARG A 1 89 ? 1.085 16.902 14.190 1.00 90.06 89 ARG A C 1
ATOM 716 O O . ARG A 1 89 ? 1.652 17.980 14.313 1.00 90.06 89 ARG A O 1
ATOM 723 N N . ARG A 1 90 ? 1.467 15.805 14.850 1.00 90.50 90 ARG A N 1
ATOM 724 C CA . ARG A 1 90 ? 2.599 15.783 15.790 1.00 90.50 90 ARG A CA 1
ATOM 725 C C . ARG A 1 90 ? 3.961 15.675 15.111 1.00 90.50 90 ARG A C 1
ATOM 727 O O . ARG A 1 90 ? 4.939 16.160 15.663 1.00 90.50 90 ARG A O 1
ATOM 734 N N . THR A 1 91 ? 4.041 15.001 13.965 1.00 89.81 91 THR A N 1
ATOM 735 C CA . THR A 1 91 ? 5.327 14.587 13.368 1.00 89.81 91 THR A CA 1
ATOM 736 C C . THR A 1 91 ? 5.606 15.189 11.994 1.00 89.81 91 THR A C 1
ATOM 738 O O . THR A 1 91 ? 6.725 15.098 11.504 1.00 89.81 91 THR A O 1
ATOM 741 N N . GLY A 1 92 ? 4.593 15.746 11.331 1.00 85.31 92 GLY A N 1
ATOM 742 C CA . GLY A 1 92 ? 4.648 16.135 9.923 1.00 85.31 92 GLY A CA 1
ATOM 743 C C . GLY A 1 92 ? 4.570 14.958 8.940 1.00 85.31 92 GLY A C 1
ATOM 744 O O . GLY A 1 92 ? 4.444 15.185 7.742 1.00 85.31 92 GLY A O 1
ATOM 745 N N . ASN A 1 93 ? 4.564 13.700 9.396 1.00 81.25 93 ASN A N 1
ATOM 746 C CA . ASN A 1 93 ? 4.561 12.532 8.510 1.00 81.25 93 ASN A CA 1
ATOM 747 C C . ASN A 1 93 ? 3.158 12.259 7.933 1.00 81.25 93 ASN A C 1
ATOM 749 O O . ASN A 1 93 ? 2.205 12.078 8.688 1.00 81.25 93 ASN A O 1
ATOM 753 N N . GLN A 1 94 ? 3.024 12.243 6.603 1.00 74.75 94 GLN A N 1
ATOM 754 C CA . GLN A 1 94 ? 1.745 12.089 5.885 1.00 74.75 94 GLN A CA 1
ATOM 755 C C . GLN A 1 94 ? 1.486 10.679 5.339 1.00 74.75 94 GLN A C 1
ATOM 757 O O . GLN A 1 94 ? 0.631 10.486 4.473 1.00 74.75 94 GLN A O 1
ATOM 762 N N . SER A 1 95 ? 2.215 9.677 5.819 1.00 81.19 95 SER A N 1
ATOM 763 C CA . SER A 1 95 ? 2.218 8.367 5.183 1.00 81.19 95 SER A CA 1
ATOM 764 C C . SER A 1 95 ? 0.933 7.564 5.413 1.00 81.19 95 SER A C 1
ATOM 766 O O . SER A 1 95 ? 0.530 7.307 6.548 1.00 81.19 95 SER A O 1
ATOM 768 N N . PHE A 1 96 ? 0.324 7.065 4.331 1.00 89.62 96 PHE A N 1
ATOM 769 C CA . PHE A 1 96 ? -0.744 6.056 4.414 1.00 89.62 96 PHE A CA 1
ATOM 770 C C . PHE A 1 96 ? -0.265 4.715 4.962 1.00 89.62 96 PHE A C 1
ATOM 772 O O . PHE A 1 96 ? -1.081 3.928 5.444 1.00 89.62 96 PHE A O 1
ATOM 779 N N . TRP A 1 97 ? 1.052 4.501 5.005 1.00 92.38 97 TRP A N 1
ATOM 780 C CA . TRP A 1 97 ? 1.630 3.415 5.781 1.00 92.38 97 TRP A CA 1
ATOM 781 C C . TRP A 1 97 ? 1.248 3.514 7.259 1.00 92.38 97 TRP A C 1
ATOM 783 O O . TRP A 1 97 ? 0.985 2.488 7.868 1.00 92.38 97 TRP A O 1
ATOM 793 N N . THR A 1 98 ? 1.109 4.711 7.841 1.00 93.81 98 THR A N 1
ATOM 794 C CA . THR A 1 98 ? 0.624 4.866 9.224 1.00 93.81 98 THR A CA 1
ATOM 795 C C . THR A 1 98 ? -0.791 4.309 9.388 1.00 93.81 98 THR A C 1
ATOM 797 O O . THR A 1 98 ? -1.047 3.567 10.334 1.00 93.81 98 THR A O 1
ATOM 800 N N . PHE A 1 99 ? -1.696 4.602 8.449 1.00 95.38 99 PHE A N 1
ATOM 801 C CA . PHE A 1 99 ? -3.061 4.071 8.485 1.00 95.38 99 PHE A CA 1
ATOM 802 C C . PHE A 1 99 ? -3.076 2.543 8.364 1.00 95.38 99 PHE A C 1
ATOM 804 O O . PHE A 1 99 ? -3.720 1.873 9.172 1.00 95.38 99 PHE A O 1
ATOM 811 N N . TYR A 1 100 ? -2.317 1.998 7.410 1.00 95.75 100 TYR A N 1
ATOM 812 C CA . TYR A 1 100 ? -2.121 0.556 7.275 1.00 95.75 100 TYR A CA 1
ATOM 813 C C . TYR A 1 100 ? -1.641 -0.074 8.586 1.00 95.75 100 TYR A C 1
ATOM 815 O O . TYR A 1 100 ? -2.261 -1.014 9.070 1.00 95.75 100 TYR A O 1
ATOM 823 N N . ARG A 1 101 ? -0.592 0.472 9.208 1.00 95.06 101 ARG A N 1
ATOM 824 C CA . ARG A 1 101 ? -0.017 -0.086 10.441 1.00 95.06 101 ARG A CA 1
ATOM 825 C C . ARG A 1 101 ? -1.019 -0.119 11.584 1.00 95.06 101 ARG A C 1
ATOM 827 O O . ARG A 1 101 ? -1.139 -1.137 12.255 1.00 95.06 101 ARG A O 1
ATOM 834 N N . LEU A 1 102 ? -1.795 0.949 11.756 1.00 95.25 102 LEU A N 1
ATOM 835 C CA . LEU A 1 102 ? -2.861 0.996 12.758 1.00 95.25 102 LEU A CA 1
ATOM 836 C C . LEU A 1 102 ? -3.960 -0.038 12.472 1.00 95.25 102 LEU A C 1
ATOM 838 O O . LEU A 1 102 ? -4.468 -0.672 13.395 1.00 95.25 102 LEU A O 1
ATOM 842 N N . MET A 1 103 ? -4.301 -0.254 11.200 1.00 96.62 103 MET A N 1
ATOM 843 C CA . MET A 1 103 ? -5.230 -1.309 10.780 1.00 96.62 103 MET A CA 1
ATOM 844 C C . MET A 1 103 ? -4.628 -2.719 10.859 1.00 96.62 103 MET A C 1
ATOM 846 O O . MET A 1 103 ? -5.373 -3.689 10.963 1.00 96.62 103 MET A O 1
ATOM 850 N N . ALA A 1 104 ? -3.311 -2.856 10.856 1.00 95.81 104 ALA A N 1
ATOM 851 C CA . ALA A 1 104 ? -2.611 -4.120 11.041 1.00 95.81 104 ALA A CA 1
ATOM 852 C C . ALA A 1 104 ? -2.299 -4.419 12.522 1.00 95.81 104 ALA A C 1
ATOM 854 O O . ALA A 1 104 ? -1.794 -5.488 12.837 1.00 95.81 104 ALA A O 1
ATOM 855 N N . GLY A 1 105 ? -2.578 -3.484 13.442 1.00 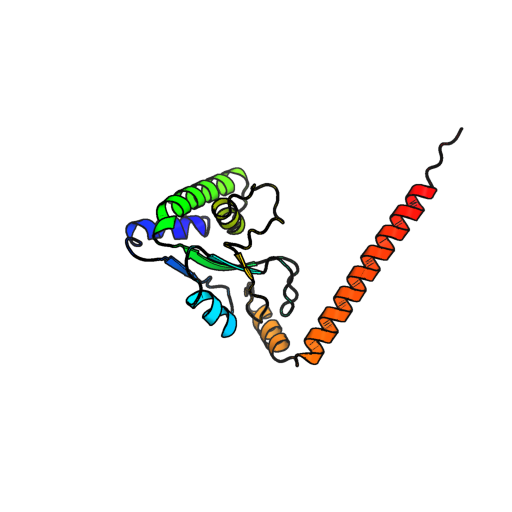94.94 105 GLY A N 1
ATOM 856 C CA . GLY A 1 105 ? -2.191 -3.619 14.851 1.00 94.94 105 GLY A CA 1
ATOM 857 C C . GLY A 1 105 ? -0.676 -3.536 15.078 1.00 94.94 105 GLY A C 1
ATOM 858 O O . GLY A 1 105 ? -0.178 -4.001 16.099 1.00 94.94 105 GLY A O 1
ATOM 859 N N . LEU A 1 106 ? 0.059 -2.953 14.130 1.00 94.75 106 LEU A N 1
ATOM 860 C CA . LEU A 1 106 ? 1.510 -2.855 14.166 1.00 94.75 106 LEU A CA 1
ATOM 861 C C . LEU A 1 106 ? 1.975 -1.565 14.871 1.00 94.75 106 LEU A C 1
ATOM 863 O O . LEU A 1 106 ? 1.350 -0.512 14.703 1.00 94.75 106 LEU A O 1
ATOM 867 N N . PRO A 1 107 ? 3.107 -1.604 15.603 1.00 91.12 107 PRO A N 1
ATOM 868 C CA . PRO A 1 107 ? 3.680 -0.422 16.256 1.00 91.12 107 PRO A CA 1
ATOM 869 C C . PRO A 1 107 ? 4.098 0.626 15.218 1.00 91.12 107 PRO A C 1
ATOM 871 O O . PRO A 1 107 ? 4.544 0.266 14.132 1.00 91.12 107 PRO A O 1
ATOM 874 N N . LEU A 1 108 ? 3.991 1.924 15.502 1.00 89.62 108 LEU A N 1
ATOM 875 C CA . LEU A 1 108 ? 4.328 2.964 14.514 1.00 89.62 108 LEU A CA 1
ATOM 876 C C . LEU A 1 108 ? 5.841 3.167 14.339 1.00 89.62 108 LEU A C 1
ATOM 878 O O . LEU A 1 108 ? 6.274 3.763 13.356 1.00 89.62 108 LEU A O 1
ATOM 882 N N . GLU A 1 109 ? 6.635 2.647 15.268 1.00 84.56 109 GLU A N 1
ATOM 883 C CA . GLU A 1 109 ? 8.084 2.810 15.340 1.00 84.56 109 GLU A CA 1
ATOM 884 C C . GLU A 1 109 ? 8.826 1.838 14.406 1.00 84.56 109 GLU A C 1
ATOM 886 O O . GLU A 1 109 ? 9.897 2.162 13.893 1.00 84.56 109 GLU A O 1
ATOM 891 N N . ASP A 1 110 ? 8.255 0.659 14.140 1.00 80.69 110 ASP A N 1
ATOM 892 C CA . ASP A 1 110 ? 8.882 -0.365 13.296 1.00 80.69 110 ASP A CA 1
ATOM 893 C C . ASP A 1 110 ? 8.412 -0.294 11.842 1.00 80.69 110 ASP A C 1
ATOM 895 O O . ASP A 1 110 ? 7.621 -1.110 11.390 1.00 80.69 110 ASP A O 1
ATOM 899 N N . MET A 1 111 ? 8.949 0.628 11.055 1.00 78.00 111 MET A N 1
ATOM 900 C CA . MET A 1 111 ? 8.532 0.830 9.659 1.00 78.00 111 MET A CA 1
ATOM 901 C C . MET A 1 111 ? 8.736 -0.382 8.719 1.00 78.00 111 MET A C 1
ATOM 903 O O . MET A 1 111 ? 8.368 -0.287 7.551 1.00 78.00 111 MET A O 1
ATOM 907 N N . LYS A 1 112 ? 9.315 -1.503 9.178 1.00 81.94 112 LYS A N 1
ATOM 908 C CA . LYS A 1 112 ? 9.601 -2.684 8.343 1.00 81.94 112 LYS A CA 1
ATOM 909 C C . LYS A 1 112 ? 8.627 -3.843 8.528 1.00 81.94 112 LYS A C 1
ATOM 911 O O . LYS A 1 112 ? 8.578 -4.705 7.655 1.00 81.94 112 LYS A O 1
ATOM 916 N N . ALA A 1 113 ? 7.891 -3.903 9.637 1.00 88.38 113 ALA A N 1
ATOM 917 C CA . ALA A 1 113 ? 6.940 -4.991 9.858 1.00 88.38 113 ALA A CA 1
ATOM 918 C C . ALA A 1 113 ? 5.776 -4.927 8.856 1.00 88.38 113 ALA A C 1
ATOM 920 O O . ALA A 1 113 ? 5.210 -3.850 8.639 1.00 88.38 113 ALA A O 1
ATOM 921 N N . ILE A 1 114 ? 5.410 -6.085 8.301 1.00 92.75 114 ILE A N 1
ATOM 922 C CA . ILE A 1 114 ? 4.291 -6.272 7.374 1.00 92.75 114 ILE A CA 1
ATOM 923 C C . ILE A 1 114 ? 3.402 -7.397 7.901 1.00 92.75 114 ILE A C 1
ATOM 925 O O . ILE A 1 114 ? 3.911 -8.474 8.200 1.00 92.75 114 ILE A O 1
ATOM 929 N N . GLU A 1 115 ? 2.096 -7.148 7.981 1.00 94.44 115 GLU A N 1
ATOM 930 C CA . GLU A 1 115 ? 1.096 -8.121 8.404 1.00 94.44 115 GLU A CA 1
ATOM 931 C C . GLU A 1 115 ? 0.403 -8.736 7.183 1.00 94.44 115 GLU A C 1
ATOM 933 O O . GLU A 1 115 ? -0.390 -8.081 6.500 1.00 94.44 115 GLU A O 1
ATOM 938 N N . ARG A 1 116 ? 0.730 -9.998 6.893 1.00 92.88 116 ARG A N 1
ATOM 939 C CA . ARG A 1 116 ? 0.366 -10.680 5.640 1.00 92.88 116 ARG A CA 1
ATOM 940 C C . ARG A 1 116 ? -1.113 -11.037 5.547 1.00 92.88 116 ARG A C 1
ATOM 942 O O . ARG A 1 116 ? -1.609 -11.210 4.440 1.00 92.88 116 ARG A O 1
ATOM 949 N N . ASP A 1 117 ? -1.841 -11.061 6.661 1.00 92.81 117 ASP A N 1
ATOM 950 C CA . ASP A 1 117 ? -3.284 -11.320 6.628 1.00 92.81 117 ASP A CA 1
ATOM 951 C C . ASP A 1 117 ? -4.086 -10.152 6.039 1.00 92.81 117 ASP A C 1
ATOM 953 O O . ASP A 1 117 ? -5.201 -10.337 5.538 1.00 92.81 117 ASP A O 1
ATOM 957 N N . CYS A 1 118 ? -3.539 -8.933 6.094 1.00 94.62 118 CYS A N 1
ATOM 958 C CA . CYS A 1 118 ? -4.186 -7.738 5.553 1.00 94.62 118 CYS A CA 1
ATOM 959 C C . CYS A 1 118 ? -3.375 -7.017 4.474 1.00 94.62 118 CYS A C 1
ATOM 961 O O . CYS A 1 118 ? -3.931 -6.128 3.830 1.00 94.62 118 CYS A O 1
ATOM 963 N N . PHE A 1 119 ? -2.119 -7.401 4.239 1.00 96.94 119 PHE A N 1
ATOM 964 C CA . PHE A 1 119 ? -1.283 -6.883 3.160 1.00 96.94 119 PHE A CA 1
ATOM 965 C C . PHE A 1 119 ? -1.199 -7.882 2.003 1.00 96.94 119 PHE A C 1
ATOM 967 O O . PHE A 1 119 ? -0.771 -9.018 2.186 1.00 96.94 119 PHE A O 1
ATOM 974 N N . VAL A 1 120 ? -1.591 -7.446 0.809 1.00 96.75 120 VAL A N 1
ATOM 975 C CA . VAL A 1 120 ? -1.531 -8.222 -0.431 1.00 96.75 120 VAL A CA 1
ATOM 976 C C . VAL A 1 120 ? -0.412 -7.662 -1.296 1.00 96.75 120 VAL A C 1
ATOM 978 O O . VAL A 1 120 ? -0.461 -6.500 -1.708 1.00 96.75 120 VAL A O 1
ATOM 981 N N . ASP A 1 121 ? 0.582 -8.503 -1.568 1.00 94.75 121 ASP A N 1
ATOM 982 C CA . ASP A 1 121 ? 1.739 -8.133 -2.373 1.00 94.75 121 ASP A CA 1
ATOM 983 C C . ASP A 1 121 ? 1.390 -8.044 -3.868 1.00 94.75 121 ASP A C 1
ATOM 985 O O . ASP A 1 121 ? 0.880 -8.991 -4.469 1.00 94.75 121 ASP A O 1
ATOM 989 N N . ILE A 1 122 ? 1.732 -6.910 -4.476 1.00 94.12 122 ILE A N 1
ATOM 990 C CA . ILE A 1 122 ? 1.689 -6.641 -5.912 1.00 94.12 122 ILE A CA 1
ATOM 991 C C . ILE A 1 122 ? 3.134 -6.429 -6.378 1.00 94.12 122 ILE A C 1
ATOM 993 O O . ILE A 1 122 ? 3.767 -5.404 -6.116 1.00 94.12 122 ILE A O 1
ATOM 997 N N . HIS A 1 123 ? 3.680 -7.444 -7.049 1.00 88.56 123 HIS A N 1
ATOM 998 C CA . HIS A 1 123 ? 5.061 -7.476 -7.551 1.00 88.56 123 HIS A CA 1
ATOM 999 C C . HIS A 1 123 ? 5.143 -7.497 -9.085 1.00 88.56 123 HIS A C 1
ATOM 1001 O O . HIS A 1 123 ? 6.154 -7.925 -9.649 1.00 88.56 123 HIS A O 1
ATOM 1007 N N . ASP A 1 124 ? 4.084 -7.057 -9.752 1.00 89.00 124 ASP A N 1
ATOM 1008 C CA . ASP A 1 124 ? 4.017 -6.915 -11.202 1.00 89.00 124 ASP A CA 1
ATOM 1009 C C . ASP A 1 124 ? 4.413 -5.493 -11.645 1.00 89.00 124 ASP A C 1
ATOM 1011 O O . ASP A 1 124 ? 5.106 -4.778 -10.916 1.00 89.00 124 ASP A O 1
ATOM 1015 N N . GLU A 1 125 ? 4.047 -5.115 -12.867 1.00 89.12 125 GLU A N 1
ATOM 1016 C CA . GLU A 1 125 ? 4.319 -3.808 -13.465 1.00 89.12 125 GLU A CA 1
ATOM 1017 C C . GLU A 1 125 ? 3.512 -2.634 -12.883 1.00 89.12 125 GLU A C 1
ATOM 1019 O O . GLU A 1 125 ? 3.637 -1.515 -13.375 1.00 89.12 125 GLU A O 1
ATOM 1024 N N . THR A 1 126 ? 2.710 -2.858 -11.843 1.00 92.38 126 THR A N 1
ATOM 1025 C CA . THR A 1 126 ? 2.025 -1.790 -11.107 1.00 92.38 126 THR A CA 1
ATOM 1026 C C . THR A 1 126 ? 3.025 -0.926 -10.344 1.00 92.38 126 THR A C 1
ATOM 1028 O O . THR A 1 126 ? 3.891 -1.433 -9.620 1.00 92.38 126 THR A O 1
ATOM 1031 N N . ASP A 1 127 ? 2.897 0.389 -10.487 1.00 92.12 127 ASP A N 1
ATOM 1032 C CA . ASP A 1 127 ? 3.794 1.363 -9.863 1.00 92.12 127 ASP A CA 1
ATOM 1033 C C . ASP A 1 127 ? 3.114 2.735 -9.764 1.00 92.12 127 ASP A C 1
ATOM 1035 O O . ASP A 1 127 ? 2.244 3.063 -10.578 1.00 92.12 127 ASP A O 1
ATOM 1039 N N . ASP A 1 128 ? 3.511 3.543 -8.778 1.00 90.88 128 ASP A N 1
ATOM 1040 C CA . ASP A 1 128 ? 3.128 4.952 -8.746 1.00 90.88 128 ASP A CA 1
ATOM 1041 C C . ASP A 1 128 ? 3.985 5.775 -9.722 1.00 90.88 128 ASP A C 1
ATOM 1043 O O . ASP A 1 128 ? 5.150 5.489 -9.998 1.00 90.88 128 ASP A O 1
ATOM 1047 N N . ILE A 1 129 ? 3.363 6.789 -10.301 1.00 89.44 129 ILE A N 1
ATOM 1048 C CA . ILE A 1 129 ? 3.912 7.704 -11.284 1.00 89.44 129 ILE A CA 1
ATOM 1049 C C . ILE A 1 129 ? 3.885 9.082 -10.637 1.00 89.44 129 ILE A C 1
ATOM 1051 O O . ILE A 1 129 ? 2.870 9.782 -10.644 1.00 89.44 129 ILE A O 1
ATOM 1055 N N . ASP A 1 130 ? 5.021 9.462 -10.065 1.00 87.00 130 ASP A N 1
ATOM 1056 C CA . ASP A 1 130 ? 5.199 10.755 -9.412 1.00 87.00 130 ASP A CA 1
ATOM 1057 C C . ASP A 1 130 ? 5.410 11.865 -10.453 1.00 87.00 130 ASP A C 1
ATOM 1059 O O . ASP A 1 130 ? 4.998 13.013 -10.262 1.00 87.00 130 ASP A O 1
ATOM 1063 N N . PHE A 1 131 ? 6.045 11.515 -11.579 1.00 87.81 131 PHE A N 1
ATOM 1064 C CA . PHE A 1 131 ? 6.425 12.448 -12.636 1.00 87.81 131 PHE A CA 1
ATOM 1065 C C . PHE A 1 131 ? 6.170 11.870 -14.030 1.00 87.81 131 PHE A C 1
ATOM 1067 O O . PHE A 1 131 ? 6.265 10.664 -14.259 1.00 87.81 131 PHE A O 1
ATOM 1074 N N . VAL A 1 132 ? 5.890 12.744 -15.000 1.00 88.00 132 VAL A N 1
ATOM 1075 C CA . VAL A 1 132 ? 5.587 12.336 -16.384 1.00 88.00 132 VAL A CA 1
ATOM 1076 C C . VAL A 1 132 ? 6.754 11.581 -17.032 1.00 88.00 132 VAL A C 1
ATOM 1078 O O . VAL A 1 132 ? 6.548 10.676 -17.838 1.00 88.00 132 VAL A O 1
ATOM 1081 N N . GLU A 1 133 ? 7.985 11.894 -16.634 1.00 88.06 133 GLU A N 1
ATOM 1082 C CA . GLU A 1 133 ? 9.211 11.257 -17.108 1.00 88.06 133 GLU A CA 1
ATOM 1083 C C . GLU A 1 133 ? 9.354 9.799 -16.641 1.00 88.06 133 GLU A C 1
ATOM 1085 O O . GLU A 1 133 ? 10.169 9.057 -17.199 1.00 88.06 133 GLU A O 1
ATOM 1090 N N . GLU A 1 134 ? 8.584 9.365 -15.638 1.00 86.00 134 GLU A N 1
ATOM 1091 C CA . GLU A 1 134 ? 8.566 7.973 -15.179 1.00 86.00 134 GLU A CA 1
ATOM 1092 C C . GLU A 1 134 ? 7.770 7.071 -16.131 1.00 86.00 134 GLU A C 1
ATOM 1094 O O . GLU A 1 134 ? 8.102 5.893 -16.278 1.00 86.00 134 GLU A O 1
ATOM 1099 N N . VAL A 1 135 ? 6.788 7.617 -16.862 1.00 87.06 135 VAL A N 1
ATOM 1100 C CA . VAL A 1 135 ? 5.922 6.833 -17.760 1.00 87.06 135 VAL A CA 1
ATOM 1101 C C . VAL A 1 135 ? 6.719 6.131 -18.869 1.00 87.06 135 VAL A C 1
ATOM 1103 O O . VAL A 1 135 ? 6.600 4.909 -18.992 1.00 87.06 135 VAL A O 1
ATOM 1106 N N . PRO A 1 136 ? 7.594 6.806 -19.648 1.00 88.06 136 PRO A N 1
ATOM 1107 C CA . PRO A 1 136 ? 8.402 6.117 -20.654 1.00 88.06 136 PRO A CA 1
ATOM 1108 C C . PRO A 1 136 ? 9.348 5.071 -20.053 1.00 88.06 136 PRO A C 1
ATOM 1110 O O . PRO A 1 136 ? 9.641 4.068 -20.700 1.00 88.06 136 PRO A O 1
ATOM 1113 N N . GLN A 1 137 ? 9.832 5.282 -18.823 1.00 84.06 137 GLN A N 1
ATOM 1114 C CA . GLN A 1 137 ? 10.721 4.335 -18.142 1.00 84.06 137 GLN A CA 1
ATOM 1115 C C . GLN A 1 137 ? 9.976 3.064 -17.740 1.00 84.06 137 GLN A C 1
ATOM 1117 O O . GLN A 1 137 ? 10.518 1.968 -17.903 1.00 84.06 137 GLN A O 1
ATOM 1122 N N . LEU A 1 138 ? 8.742 3.213 -17.253 1.00 85.12 138 LEU A N 1
ATOM 1123 C CA . LEU A 1 138 ? 7.863 2.102 -16.920 1.00 85.12 138 LEU A CA 1
ATOM 1124 C C . LEU A 1 138 ? 7.515 1.290 -18.170 1.00 85.12 138 LEU A C 1
ATOM 1126 O O . LEU A 1 138 ? 7.760 0.085 -18.188 1.00 85.12 138 LEU A O 1
ATOM 1130 N N . LEU A 1 139 ? 7.055 1.942 -19.243 1.00 87.50 139 LEU A N 1
ATOM 1131 C CA . LEU A 1 139 ? 6.755 1.271 -20.515 1.00 87.50 139 LEU A CA 1
ATOM 1132 C C . LEU A 1 139 ? 7.983 0.527 -21.056 1.00 87.50 139 LEU A C 1
ATOM 1134 O O . LEU A 1 139 ? 7.931 -0.671 -21.326 1.00 87.50 139 LEU A O 1
ATOM 1138 N N . ALA A 1 140 ? 9.141 1.194 -21.080 1.00 86.25 140 ALA A N 1
ATOM 1139 C CA . ALA A 1 140 ? 10.388 0.572 -21.508 1.00 86.25 140 ALA A CA 1
ATOM 1140 C C . ALA A 1 140 ? 10.832 -0.590 -20.605 1.00 86.25 140 ALA A C 1
ATOM 1142 O O . ALA A 1 140 ? 11.635 -1.411 -21.046 1.00 86.25 140 ALA A O 1
ATOM 1143 N N . ALA A 1 141 ? 10.397 -0.654 -19.342 1.00 81.44 141 ALA A N 1
ATOM 1144 C CA . ALA A 1 141 ? 10.655 -1.774 -18.441 1.00 81.44 141 ALA A CA 1
ATOM 1145 C C . ALA A 1 141 ? 9.677 -2.939 -18.663 1.00 81.44 141 ALA A C 1
ATOM 1147 O O . ALA A 1 141 ? 10.119 -4.093 -18.631 1.00 81.44 141 ALA A O 1
ATOM 1148 N N . ILE A 1 142 ? 8.399 -2.639 -18.917 1.00 83.69 142 ILE A N 1
ATOM 1149 C CA . ILE A 1 142 ? 7.339 -3.602 -19.255 1.00 83.69 142 ILE A CA 1
ATOM 1150 C C . ILE A 1 142 ? 7.697 -4.360 -20.535 1.00 83.69 142 ILE A C 1
ATOM 1152 O O . ILE A 1 142 ? 7.693 -5.594 -20.544 1.00 83.69 142 ILE A O 1
ATOM 1156 N N . ASP A 1 143 ? 8.135 -3.633 -21.565 1.00 86.69 143 ASP A N 1
ATOM 1157 C CA . ASP A 1 143 ? 8.486 -4.188 -22.877 1.00 86.69 143 ASP A CA 1
ATOM 1158 C C . ASP A 1 143 ? 9.716 -5.109 -22.847 1.00 86.69 143 ASP A C 1
ATOM 1160 O O . ASP A 1 143 ? 10.014 -5.821 -23.811 1.00 86.69 143 ASP A O 1
ATOM 1164 N N . LYS A 1 144 ? 10.468 -5.141 -21.737 1.00 82.25 144 LYS A N 1
ATOM 1165 C CA . LYS A 1 144 ? 11.630 -6.028 -21.638 1.00 82.25 144 LYS A CA 1
ATOM 1166 C C . LYS A 1 144 ? 11.176 -7.478 -21.514 1.00 82.25 144 LYS A C 1
ATOM 1168 O O . LYS A 1 144 ? 10.350 -7.809 -20.652 1.00 82.25 144 LYS A O 1
ATOM 1173 N N . PRO A 1 145 ? 11.807 -8.402 -22.259 1.00 81.81 145 PRO A N 1
ATOM 1174 C CA . PRO A 1 145 ? 11.507 -9.816 -22.122 1.00 81.81 145 PRO A CA 1
ATOM 1175 C C . PRO A 1 145 ? 11.809 -10.290 -20.695 1.00 81.81 145 PRO A C 1
ATOM 1177 O O . PRO A 1 145 ? 12.764 -9.834 -20.054 1.00 81.81 145 PRO A O 1
ATOM 1180 N N . LEU A 1 146 ? 11.014 -11.245 -20.202 1.00 75.00 146 LEU A N 1
ATOM 1181 C CA . LEU A 1 146 ? 11.142 -11.799 -18.849 1.00 75.00 146 LEU A CA 1
ATOM 1182 C C . LEU A 1 146 ? 12.576 -12.268 -18.544 1.00 75.00 146 LEU A C 1
ATOM 1184 O O . LEU A 1 146 ? 13.100 -12.035 -17.457 1.00 75.00 146 LEU A O 1
ATOM 1188 N N . SER A 1 147 ? 13.255 -12.857 -19.533 1.00 80.69 147 SER A N 1
ATOM 1189 C CA . SER A 1 147 ? 14.649 -13.303 -19.421 1.00 80.69 147 SER A CA 1
ATOM 1190 C C . SER A 1 147 ? 15.619 -12.165 -19.080 1.00 80.69 147 SER A C 1
ATOM 1192 O O . SER A 1 147 ? 16.547 -12.354 -18.286 1.00 80.69 147 SER A O 1
ATOM 1194 N N . TRP A 1 148 ? 15.399 -10.968 -19.631 1.00 83.19 148 TRP A N 1
ATOM 1195 C CA . TRP A 1 148 ? 16.182 -9.780 -19.304 1.00 83.19 148 TRP A CA 1
ATOM 1196 C C . TRP A 1 148 ? 15.903 -9.330 -17.871 1.00 83.19 148 TRP A C 1
ATOM 1198 O O . TRP A 1 148 ? 16.847 -9.074 -17.122 1.00 83.19 148 TRP A O 1
ATOM 1208 N N . ARG A 1 149 ? 14.624 -9.291 -17.470 1.00 73.81 149 ARG A N 1
ATOM 1209 C CA . ARG A 1 149 ? 14.189 -8.878 -16.124 1.00 73.81 149 ARG A CA 1
ATOM 1210 C C . ARG A 1 149 ? 14.793 -9.773 -15.042 1.00 73.81 149 ARG A C 1
ATOM 1212 O O . ARG A 1 149 ? 15.443 -9.274 -14.122 1.00 73.81 149 ARG A O 1
ATOM 1219 N N . VAL A 1 150 ? 14.694 -11.092 -15.213 1.00 77.25 150 VAL A N 1
ATOM 1220 C CA . VAL A 1 150 ? 15.290 -12.086 -14.304 1.00 77.25 150 VAL A CA 1
ATOM 1221 C C . VAL A 1 150 ? 16.807 -11.912 -14.226 1.00 77.25 150 VAL A C 1
ATOM 1223 O O . VAL A 1 150 ? 17.366 -11.804 -13.133 1.00 77.25 150 VAL A O 1
ATOM 1226 N N . ARG A 1 151 ? 17.494 -11.805 -15.371 1.00 81.00 151 ARG A N 1
ATOM 1227 C CA . ARG A 1 151 ? 18.952 -11.603 -15.407 1.00 81.00 151 ARG A CA 1
ATOM 1228 C C . ARG A 1 151 ? 19.367 -10.316 -14.695 1.00 81.00 151 ARG A C 1
ATOM 1230 O O . ARG A 1 151 ? 20.360 -10.303 -13.965 1.00 81.00 151 ARG A O 1
ATOM 1237 N N . HIS A 1 152 ? 18.618 -9.238 -14.897 1.00 75.06 152 HIS A N 1
ATOM 1238 C CA . HIS A 1 152 ? 18.869 -7.958 -14.253 1.00 75.06 152 HIS A CA 1
ATOM 1239 C C . HIS A 1 152 ? 18.717 -8.056 -12.727 1.00 75.06 152 HIS A C 1
ATOM 1241 O O . HIS A 1 152 ? 19.608 -7.622 -11.988 1.00 75.06 152 HIS A O 1
ATOM 1247 N N . LEU A 1 153 ? 17.634 -8.677 -12.251 1.00 73.88 153 LEU A N 1
ATOM 1248 C CA . LEU A 1 153 ? 17.372 -8.879 -10.826 1.00 73.88 153 LEU A CA 1
ATOM 1249 C C . LEU A 1 153 ? 18.468 -9.732 -10.169 1.00 73.88 153 LEU A C 1
ATOM 1251 O O . LEU A 1 153 ? 19.058 -9.315 -9.169 1.00 73.88 153 LEU A O 1
ATOM 1255 N N . LEU A 1 154 ? 18.830 -10.860 -10.790 1.00 81.50 154 LEU A N 1
ATOM 1256 C CA . LEU A 1 154 ? 19.921 -11.729 -10.334 1.00 81.50 154 LEU A CA 1
ATOM 1257 C C . LEU A 1 154 ? 21.258 -10.982 -10.251 1.00 81.50 154 LEU A C 1
ATOM 1259 O O . LEU A 1 154 ? 21.981 -11.101 -9.257 1.00 81.50 154 LEU A O 1
ATOM 1263 N N . ARG A 1 155 ? 21.582 -10.150 -11.250 1.00 79.50 155 ARG A N 1
ATOM 1264 C CA . ARG A 1 155 ? 22.804 -9.332 -11.237 1.00 79.50 155 ARG A CA 1
ATOM 1265 C C . ARG A 1 155 ? 22.816 -8.355 -10.062 1.00 79.50 155 ARG A C 1
ATOM 1267 O O . ARG A 1 155 ? 23.845 -8.214 -9.401 1.00 79.50 155 ARG A O 1
ATOM 1274 N N . ARG A 1 156 ? 21.698 -7.689 -9.760 1.00 73.44 156 ARG A N 1
ATOM 1275 C CA . ARG A 1 156 ? 21.628 -6.757 -8.620 1.00 73.44 156 ARG A CA 1
ATOM 1276 C C . ARG A 1 156 ? 21.682 -7.471 -7.278 1.00 73.44 156 ARG A C 1
ATOM 1278 O O . ARG A 1 156 ? 22.391 -6.988 -6.397 1.00 73.44 156 ARG A O 1
ATOM 1285 N N . LEU A 1 157 ? 21.008 -8.611 -7.128 1.00 77.56 157 LEU A N 1
ATOM 1286 C CA . LEU A 1 157 ? 21.119 -9.450 -5.930 1.00 77.56 157 LEU A CA 1
ATOM 1287 C C . LEU A 1 157 ? 22.570 -9.884 -5.702 1.00 77.56 157 LEU A C 1
ATOM 1289 O O . LEU A 1 157 ? 23.092 -9.742 -4.597 1.00 77.56 157 LEU A O 1
ATOM 1293 N N . SER A 1 158 ? 23.260 -10.306 -6.764 1.00 82.06 158 SER A N 1
ATOM 1294 C CA . SER A 1 158 ? 24.686 -10.636 -6.712 1.00 82.06 158 SER A CA 1
ATOM 1295 C C . SER A 1 158 ? 25.542 -9.445 -6.253 1.00 82.06 158 SER A C 1
ATOM 1297 O O . SER A 1 158 ? 26.363 -9.582 -5.342 1.00 82.06 158 SER A O 1
ATOM 1299 N N . LEU A 1 159 ? 25.301 -8.242 -6.794 1.00 80.00 159 LEU A N 1
ATOM 1300 C CA . LEU A 1 159 ? 25.994 -7.015 -6.376 1.00 80.00 159 LEU A CA 1
ATOM 1301 C C . LEU A 1 159 ? 25.695 -6.620 -4.921 1.00 80.00 159 LEU A C 1
ATOM 1303 O O . LEU A 1 159 ? 26.606 -6.209 -4.202 1.00 80.00 159 LEU A O 1
ATOM 1307 N N . LEU A 1 160 ? 24.447 -6.750 -4.462 1.00 77.06 160 LEU A N 1
ATOM 1308 C CA . LEU A 1 160 ? 24.067 -6.489 -3.070 1.00 77.06 160 LEU A CA 1
ATOM 1309 C C . LEU A 1 160 ? 24.737 -7.483 -2.116 1.00 77.06 160 LEU A C 1
ATOM 1311 O O . LEU A 1 160 ? 25.290 -7.074 -1.095 1.00 77.06 160 LEU A O 1
ATOM 1315 N N . ASN A 1 161 ? 24.763 -8.767 -2.473 1.00 82.94 161 ASN A N 1
ATOM 1316 C CA . ASN A 1 161 ? 25.449 -9.804 -1.705 1.00 82.94 161 ASN A CA 1
ATOM 1317 C C . ASN A 1 161 ? 26.963 -9.581 -1.672 1.00 82.94 161 ASN A C 1
ATOM 1319 O O . ASN A 1 161 ? 27.593 -9.781 -0.634 1.00 82.94 161 ASN A O 1
ATOM 1323 N N . LYS A 1 162 ? 27.563 -9.118 -2.775 1.00 87.25 162 LYS A N 1
ATOM 1324 C CA . LYS A 1 162 ? 28.963 -8.676 -2.795 1.00 87.25 162 LYS A CA 1
ATOM 1325 C C . LYS A 1 162 ? 29.186 -7.519 -1.813 1.00 87.25 162 LYS A C 1
ATOM 1327 O O . LYS A 1 162 ? 29.985 -7.672 -0.899 1.00 87.25 162 LYS A O 1
ATOM 1332 N N . LYS A 1 163 ? 28.394 -6.441 -1.895 1.00 83.75 163 LYS A N 1
ATOM 1333 C CA . LYS A 1 163 ? 28.485 -5.297 -0.963 1.00 83.75 163 LYS A CA 1
ATOM 1334 C C . LYS A 1 163 ? 28.329 -5.706 0.507 1.00 83.75 163 LYS A C 1
ATOM 1336 O O . LYS A 1 163 ? 29.050 -5.194 1.356 1.00 83.75 163 LYS A O 1
ATOM 1341 N N . ARG A 1 164 ? 27.407 -6.625 0.826 1.00 84.75 164 ARG A N 1
ATOM 1342 C CA . ARG A 1 164 ? 27.234 -7.160 2.192 1.00 84.75 164 ARG A CA 1
ATOM 1343 C C . ARG A 1 164 ? 28.485 -7.896 2.676 1.00 84.75 164 ARG A C 1
ATOM 1345 O O . ARG A 1 164 ? 28.923 -7.662 3.800 1.00 84.75 164 ARG A O 1
ATOM 1352 N N . ARG A 1 165 ? 29.076 -8.748 1.831 1.00 87.94 165 ARG A N 1
ATOM 1353 C CA . ARG A 1 165 ? 30.331 -9.454 2.143 1.00 87.94 165 ARG A CA 1
ATOM 1354 C C . ARG A 1 165 ? 31.492 -8.483 2.342 1.00 87.94 165 ARG A C 1
ATOM 1356 O O . ARG A 1 165 ? 32.228 -8.634 3.312 1.00 87.94 165 ARG A O 1
ATOM 1363 N N . ASP A 1 166 ? 31.610 -7.473 1.487 1.00 89.00 166 ASP A N 1
ATOM 1364 C CA . ASP A 1 166 ? 32.676 -6.470 1.569 1.00 89.00 166 ASP A CA 1
ATOM 1365 C C . ASP A 1 166 ? 32.560 -5.636 2.856 1.00 89.00 166 ASP A C 1
ATOM 1367 O O . ASP A 1 166 ? 33.545 -5.470 3.570 1.00 89.00 166 ASP A O 1
ATOM 1371 N N . ARG A 1 167 ? 31.343 -5.211 3.235 1.00 86.69 167 ARG A N 1
ATOM 1372 C CA . ARG A 1 167 ? 31.095 -4.543 4.528 1.00 86.69 167 ARG A CA 1
ATOM 1373 C C . ARG A 1 167 ? 31.475 -5.420 5.720 1.00 86.69 167 ARG A C 1
ATOM 1375 O O . ARG A 1 167 ? 32.105 -4.930 6.649 1.00 86.69 167 ARG A O 1
ATOM 1382 N N . LYS A 1 168 ? 31.125 -6.712 5.691 1.00 87.00 168 LYS A N 1
ATOM 1383 C CA . LYS A 1 168 ? 31.490 -7.658 6.758 1.00 87.00 168 LYS A CA 1
ATOM 1384 C C . LYS A 1 168 ? 33.010 -7.813 6.871 1.00 87.00 168 LYS A C 1
ATOM 1386 O O . LYS A 1 168 ? 33.531 -7.838 7.979 1.00 87.00 168 LYS A O 1
ATOM 1391 N N . ARG A 1 169 ? 33.721 -7.877 5.740 1.00 85.50 169 ARG A N 1
ATOM 1392 C CA . ARG A 1 169 ? 35.193 -7.931 5.704 1.00 85.50 169 ARG A CA 1
ATOM 1393 C C . ARG A 1 169 ? 35.831 -6.666 6.273 1.00 85.50 169 ARG A C 1
ATOM 1395 O O . ARG A 1 169 ? 36.741 -6.781 7.081 1.00 85.50 169 ARG A O 1
ATOM 1402 N N . LEU A 1 170 ? 35.331 -5.486 5.904 1.00 83.88 170 LEU A N 1
ATOM 1403 C CA . LEU A 1 170 ? 35.818 -4.209 6.438 1.00 83.88 170 LEU A CA 1
ATOM 1404 C C . LEU A 1 170 ? 35.580 -4.082 7.949 1.00 83.88 170 LEU A C 1
ATOM 1406 O O . LEU A 1 170 ? 36.474 -3.649 8.664 1.00 83.88 170 LEU A O 1
ATOM 1410 N N . ALA A 1 171 ? 34.417 -4.512 8.446 1.00 82.38 171 ALA A N 1
ATOM 1411 C CA . ALA A 1 171 ? 34.130 -4.524 9.880 1.00 82.38 171 ALA A CA 1
ATOM 1412 C C . ALA A 1 171 ? 35.070 -5.469 10.655 1.00 82.38 171 ALA A C 1
ATOM 1414 O O . ALA A 1 171 ? 35.558 -5.109 11.720 1.00 82.38 171 ALA A O 1
ATOM 1415 N N . LEU A 1 172 ? 35.367 -6.651 10.100 1.00 80.88 172 LEU A N 1
ATOM 1416 C CA . LEU A 1 172 ? 36.322 -7.598 10.688 1.00 80.88 172 LEU A CA 1
ATOM 1417 C C . LEU A 1 172 ? 37.766 -7.072 10.653 1.00 80.88 172 LEU A C 1
ATOM 1419 O O . LEU A 1 172 ? 38.509 -7.284 11.604 1.00 80.88 172 LEU A O 1
ATOM 1423 N N . ALA A 1 173 ? 38.155 -6.363 9.591 1.00 76.12 173 ALA A N 1
ATOM 1424 C CA . ALA A 1 173 ? 39.480 -5.755 9.478 1.00 76.12 173 ALA A CA 1
ATOM 1425 C C . ALA A 1 173 ? 39.664 -4.563 10.437 1.00 76.12 173 ALA A C 1
ATOM 1427 O O . ALA A 1 173 ? 40.713 -4.445 11.060 1.00 76.12 173 ALA A O 1
ATOM 1428 N N . GLY A 1 174 ? 38.640 -3.718 10.608 1.00 65.19 174 GLY A N 1
ATOM 1429 C CA . GLY A 1 174 ? 38.670 -2.584 11.543 1.00 65.19 174 GLY A CA 1
ATOM 1430 C C . GLY A 1 174 ? 38.595 -2.986 13.022 1.00 65.19 174 GLY A C 1
ATOM 1431 O O . GLY A 1 174 ? 39.132 -2.288 13.875 1.00 65.19 174 GLY A O 1
ATOM 1432 N N . ALA A 1 175 ? 37.986 -4.133 13.338 1.00 58.12 175 ALA A N 1
ATOM 1433 C CA . ALA A 1 175 ? 38.005 -4.699 14.690 1.00 58.12 175 ALA A CA 1
ATOM 1434 C C . ALA A 1 175 ? 39.379 -5.289 15.074 1.00 58.12 175 ALA A C 1
ATOM 1436 O O . ALA A 1 175 ? 39.683 -5.401 16.257 1.00 58.12 175 ALA A O 1
ATOM 1437 N N . GLY A 1 176 ? 40.217 -5.642 14.091 1.00 54.50 176 GLY A N 1
ATOM 1438 C CA . GLY A 1 176 ? 41.573 -6.157 14.313 1.00 54.50 176 GLY A CA 1
ATOM 1439 C C . GLY A 1 176 ? 42.640 -5.082 14.552 1.00 54.50 176 GLY A C 1
ATOM 1440 O O . GLY A 1 176 ? 43.724 -5.412 15.018 1.00 54.50 176 GLY A O 1
ATOM 1441 N N . SER A 1 177 ? 42.354 -3.808 14.257 1.00 53.97 177 SER A N 1
ATOM 1442 C CA . SER A 1 177 ? 43.296 -2.686 14.433 1.00 53.97 177 SER A CA 1
ATOM 1443 C C . SER A 1 177 ? 43.158 -1.944 15.768 1.00 53.97 177 SER A C 1
ATOM 1445 O O . SER A 1 177 ? 43.917 -1.015 16.024 1.00 53.97 177 SER A O 1
ATOM 1447 N N . ALA A 1 178 ? 42.202 -2.328 16.617 1.00 51.75 178 ALA A N 1
ATOM 1448 C CA . ALA A 1 178 ? 42.042 -1.788 17.965 1.00 51.75 178 ALA A CA 1
ATOM 1449 C C . ALA A 1 178 ? 42.545 -2.810 18.999 1.00 51.75 178 ALA A C 1
ATOM 1451 O O . ALA A 1 178 ? 41.754 -3.476 19.662 1.00 51.75 178 ALA A O 1
ATOM 1452 N N . GLN A 1 179 ? 43.868 -2.960 19.118 1.00 46.75 179 GLN A N 1
ATOM 1453 C CA . GLN A 1 179 ? 44.483 -3.526 20.324 1.00 46.75 179 GLN A CA 1
ATOM 1454 C C . GLN A 1 179 ? 44.945 -2.381 21.239 1.00 46.75 179 GLN A C 1
ATOM 1456 O O . GLN A 1 179 ? 45.432 -1.368 20.733 1.00 46.75 179 GLN A O 1
ATOM 1461 N N . PRO A 1 180 ? 44.765 -2.505 22.566 1.00 48.72 180 PRO A N 1
ATOM 1462 C CA . PRO A 1 180 ? 45.082 -1.445 23.511 1.00 48.72 180 PRO A CA 1
ATOM 1463 C C . PRO A 1 180 ? 46.600 -1.314 23.657 1.00 48.72 180 PRO A C 1
ATOM 1465 O O . PRO A 1 180 ? 47.294 -2.302 23.897 1.00 48.72 180 PRO A O 1
ATOM 1468 N N . SER A 1 181 ? 47.108 -0.091 23.519 1.00 45.78 181 SER A N 1
ATOM 1469 C CA . SER A 1 181 ? 48.455 0.254 23.968 1.00 45.78 181 SER A CA 1
ATOM 1470 C C . SER A 1 181 ? 48.547 -0.007 25.473 1.00 45.78 181 SER A C 1
ATOM 1472 O O . SER A 1 181 ? 47.706 0.488 26.228 1.00 45.78 181 SER A O 1
ATOM 1474 N N . ALA A 1 182 ? 49.518 -0.837 25.853 1.00 46.56 182 ALA A N 1
ATOM 1475 C CA . ALA A 1 182 ? 49.878 -1.167 27.230 1.00 46.56 182 ALA A CA 1
ATOM 1476 C C . ALA A 1 182 ? 50.416 0.045 28.003 1.00 46.56 182 ALA A C 1
ATOM 1478 O O . ALA A 1 182 ? 50.988 0.951 27.350 1.00 46.56 182 ALA A O 1
#

Radius of gyration: 20.75 Å; chains: 1; bounding box: 73×35×50 Å

Secondary structure (DSSP, 8-state):
----SHHHHHHHTTTT--SS-EEEE-TTEE--HHHHHHHHH--SSEEEEESS--SSS--SS-EEEEEEE-GGGHHHHHHHHHHHHHHHHHH----HHHHHHHHHT--SS-TT---TTTEEE--SS-EE-SSTTHHHHHHHHHTS-HHHHHHHHHHHHHHHHHHHHHHHHHHHHHHSS-PPP-